Protein AF-A0AAF0T942-F1 (afdb_monomer_lite)

Sequence (105 aa):
MTNQPGQRENRQEENDTSRIREFLRMNPPSFTGSSTTKDLENFIEELQKVFEIMHIVDAERVELPAYQLKNVVRTWFDPWKKGRAEGAPPASWVCFDQDQHPVPR

Secondary structure (DSSP, 8-state):
----THHHHHHHHHHHHHHHHHHHHT------S---HHHHHHHHHHHHHHHHHTT--TTHHHHHHHHHHHHHHHHHHHHHHHTS-TTPPP--HHHHHHTTS----

Foldseek 3Di:
DDDDPVVVVVVVVVVLVVVLVVLVVVVQDADQLPDDPVRVVVSVVSLVVSCVVVVPDPVSSVVNVVVRVVVSCCVPVVVVVVPDDDPDDPDDPVNVVVPSDDPDD

Organism: Solanum verrucosum (NCBI:txid315347)

Radius of gyration: 18.52 Å; chains: 1; bounding box: 34×44×51 Å

Structure (mmCIF, N/CA/C/O backbone):
data_AF-A0AAF0T942-F1
#
_entry.id   AF-A0AAF0T942-F1
#
loop_
_atom_site.group_PDB
_atom_site.id
_atom_site.type_symbol
_atom_site.label_atom_id
_atom_site.label_alt_id
_atom_site.label_comp_id
_atom_site.label_asym_id
_atom_site.label_entity_id
_atom_site.label_seq_id
_atom_site.pdbx_PDB_ins_code
_atom_site.Cartn_x
_atom_site.Cartn_y
_atom_site.Cartn_z
_atom_site.occupancy
_atom_site.B_iso_or_equiv
_atom_site.auth_seq_id
_atom_site.auth_comp_id
_atom_site.auth_asym_id
_atom_site.auth_atom_id
_atom_site.pdbx_PDB_model_num
ATOM 1 N N . MET A 1 1 ? 9.803 -32.030 -26.936 1.00 38.50 1 MET A N 1
ATOM 2 C CA . MET A 1 1 ? 10.270 -31.150 -25.842 1.00 38.50 1 MET A CA 1
ATOM 3 C C . MET A 1 1 ? 9.101 -30.922 -24.893 1.00 38.50 1 MET A C 1
ATOM 5 O O . MET A 1 1 ? 8.235 -30.109 -25.179 1.00 38.50 1 MET A O 1
ATOM 9 N N . THR A 1 2 ? 8.995 -31.729 -23.840 1.00 45.50 2 THR A N 1
ATOM 10 C CA . THR A 1 2 ? 7.899 -31.688 -22.857 1.00 45.50 2 THR A CA 1
ATOM 11 C C . THR A 1 2 ? 8.229 -30.683 -21.754 1.00 45.50 2 THR A C 1
ATOM 13 O O . THR A 1 2 ? 9.126 -30.929 -20.953 1.00 45.50 2 THR A O 1
ATOM 16 N N . ASN A 1 3 ? 7.525 -29.548 -21.716 1.00 54.78 3 ASN A N 1
ATOM 17 C CA . ASN A 1 3 ? 7.582 -28.615 -20.587 1.00 54.78 3 ASN A CA 1
ATOM 18 C C . ASN A 1 3 ? 6.740 -29.179 -19.435 1.00 54.78 3 ASN A C 1
ATOM 20 O O . ASN A 1 3 ? 5.526 -29.315 -19.570 1.00 54.78 3 ASN A O 1
ATOM 24 N N . GLN A 1 4 ? 7.394 -29.512 -18.325 1.00 54.47 4 GLN A N 1
ATOM 25 C CA . GLN A 1 4 ? 6.756 -30.007 -17.104 1.00 54.47 4 GLN A CA 1
ATOM 26 C C . GLN A 1 4 ? 6.091 -28.842 -16.334 1.00 54.47 4 GLN A C 1
ATOM 28 O O . GLN A 1 4 ? 6.674 -27.754 -16.278 1.00 54.47 4 GLN A O 1
ATOM 33 N N . PRO A 1 5 ? 4.908 -29.038 -15.714 1.00 55.94 5 PRO A N 1
ATOM 34 C CA . PRO A 1 5 ? 4.154 -27.972 -15.041 1.00 55.94 5 PRO A CA 1
ATOM 35 C C . PRO A 1 5 ? 4.900 -27.348 -13.848 1.00 55.94 5 PRO A C 1
ATOM 37 O O . PRO A 1 5 ? 4.885 -26.129 -13.696 1.00 55.94 5 PRO A O 1
ATOM 40 N N . GLY A 1 6 ? 5.660 -28.140 -13.083 1.00 56.88 6 GLY A N 1
ATOM 41 C CA . GLY A 1 6 ? 6.348 -27.663 -11.873 1.00 56.88 6 GLY A CA 1
ATOM 42 C C . GLY A 1 6 ? 7.480 -26.650 -12.102 1.00 56.88 6 GLY A C 1
ATOM 43 O O . GLY A 1 6 ? 7.880 -25.956 -11.175 1.00 56.88 6 GLY A O 1
ATOM 44 N N . GLN A 1 7 ? 8.001 -26.512 -13.328 1.00 56.12 7 GLN A N 1
ATOM 45 C CA . GLN A 1 7 ? 9.037 -25.510 -13.624 1.00 56.12 7 GLN A CA 1
ATOM 46 C C . GLN A 1 7 ? 8.465 -24.125 -13.941 1.00 56.12 7 GLN A C 1
ATOM 48 O O . GLN A 1 7 ? 9.197 -23.142 -13.867 1.00 56.12 7 GLN A O 1
ATOM 53 N N . ARG A 1 8 ? 7.191 -24.037 -14.343 1.00 56.72 8 ARG A N 1
ATOM 54 C CA . ARG A 1 8 ? 6.539 -22.754 -14.649 1.00 56.72 8 ARG A CA 1
ATOM 55 C C . ARG A 1 8 ? 6.052 -22.070 -13.381 1.00 56.72 8 ARG A C 1
ATOM 57 O O . ARG A 1 8 ? 6.263 -20.877 -13.245 1.00 56.72 8 ARG A O 1
ATOM 64 N N . GLU A 1 9 ? 5.490 -22.847 -12.463 1.00 56.97 9 GLU A N 1
ATOM 65 C CA . GLU A 1 9 ? 5.001 -22.373 -11.167 1.00 56.97 9 GLU A CA 1
ATOM 66 C C . GLU A 1 9 ? 6.143 -21.814 -10.309 1.00 56.97 9 GLU A C 1
ATOM 68 O O . GLU A 1 9 ? 6.100 -20.655 -9.921 1.00 56.97 9 GLU A O 1
ATOM 73 N N . ASN A 1 10 ? 7.248 -22.555 -10.168 1.00 57.03 10 ASN A N 1
ATOM 74 C CA . ASN A 1 10 ? 8.406 -22.086 -9.400 1.00 57.03 10 ASN A CA 1
ATOM 75 C C . ASN A 1 10 ? 9.056 -20.817 -10.004 1.00 57.03 10 ASN A C 1
ATOM 77 O O . ASN A 1 10 ? 9.423 -19.889 -9.294 1.00 57.03 10 ASN A O 1
ATOM 81 N N . ARG A 1 11 ? 9.135 -20.717 -11.342 1.00 60.50 11 ARG A N 1
ATOM 82 C CA . ARG A 1 11 ? 9.646 -19.505 -12.020 1.00 60.50 11 ARG A CA 1
ATOM 83 C C . ARG A 1 11 ? 8.732 -18.294 -11.856 1.00 60.50 11 ARG A C 1
ATOM 85 O O . ARG A 1 11 ? 9.215 -17.168 -11.945 1.00 60.50 11 ARG A O 1
ATOM 92 N N . GLN A 1 12 ? 7.433 -18.524 -11.697 1.00 60.25 12 GLN A N 1
ATOM 93 C CA . GLN A 1 12 ? 6.461 -17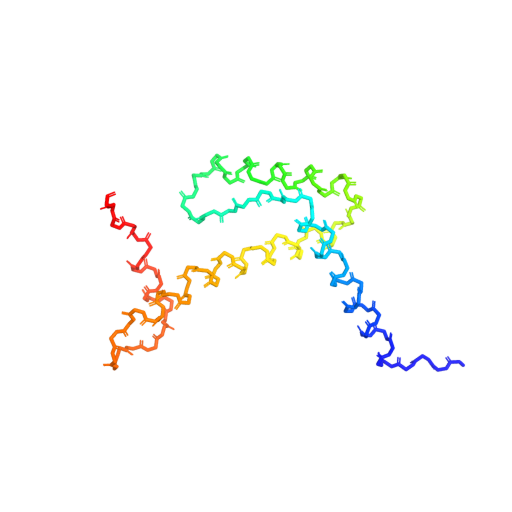.463 -11.487 1.00 60.25 12 GLN A CA 1
ATOM 94 C C . GLN A 1 12 ? 6.518 -16.983 -10.034 1.00 60.25 12 GLN A C 1
ATOM 96 O O . GLN A 1 12 ? 6.691 -15.794 -9.812 1.00 60.25 12 GLN A O 1
ATOM 101 N N . GLU A 1 13 ? 6.571 -17.898 -9.063 1.00 60.50 13 GLU A N 1
ATOM 102 C CA . GLU A 1 13 ? 6.740 -17.563 -7.643 1.00 60.50 13 GLU A CA 1
ATOM 103 C C . GLU A 1 13 ? 8.054 -16.806 -7.350 1.00 60.50 13 GLU A C 1
ATOM 105 O O . GLU A 1 13 ? 8.064 -15.811 -6.620 1.00 60.50 13 GLU A O 1
ATOM 110 N N . GLU A 1 14 ? 9.181 -17.218 -7.942 1.00 63.00 14 GLU A N 1
ATOM 111 C CA . GLU A 1 14 ? 10.469 -16.510 -7.813 1.00 63.00 14 GLU A CA 1
ATOM 112 C C . GLU A 1 14 ? 10.436 -15.099 -8.428 1.00 63.00 14 GLU A C 1
ATOM 114 O O . GLU A 1 14 ? 11.099 -14.169 -7.948 1.00 63.00 14 GLU A O 1
ATOM 119 N N . ASN A 1 15 ? 9.651 -14.925 -9.492 1.00 66.88 15 ASN A N 1
ATOM 120 C CA . ASN A 1 15 ? 9.462 -13.639 -10.145 1.00 66.88 15 ASN A CA 1
ATOM 121 C C . ASN A 1 15 ? 8.555 -12.723 -9.304 1.00 66.88 15 ASN A C 1
ATOM 123 O O . ASN A 1 15 ? 8.945 -11.598 -8.981 1.00 66.88 15 ASN A O 1
ATOM 127 N N . ASP A 1 16 ? 7.412 -13.237 -8.855 1.00 69.31 16 ASP A N 1
ATOM 128 C CA . ASP A 1 16 ? 6.439 -12.509 -8.041 1.00 69.31 16 ASP A CA 1
ATOM 129 C C . ASP A 1 16 ? 7.074 -12.043 -6.722 1.00 69.31 16 ASP A C 1
ATOM 131 O O . ASP A 1 16 ? 6.964 -10.878 -6.332 1.00 69.31 16 ASP A O 1
ATOM 135 N N . THR A 1 17 ? 7.853 -12.910 -6.068 1.00 75.69 17 THR A N 1
ATOM 136 C CA . THR A 1 17 ? 8.601 -12.550 -4.852 1.00 75.69 17 THR A CA 1
ATOM 137 C C . THR A 1 17 ? 9.676 -11.490 -5.107 1.00 75.69 17 THR A C 1
ATOM 139 O O . THR A 1 17 ? 9.884 -10.606 -4.268 1.00 75.69 17 THR A O 1
ATOM 142 N N . SER A 1 18 ? 10.342 -11.525 -6.264 1.00 81.81 18 SER A N 1
ATOM 143 C CA . SER A 1 18 ? 11.338 -10.518 -6.643 1.00 81.81 18 SER A CA 1
ATOM 144 C C . SER A 1 18 ? 10.706 -9.146 -6.879 1.00 81.81 18 SER A C 1
ATOM 146 O O . SER A 1 18 ? 11.243 -8.147 -6.394 1.00 81.81 18 SER A O 1
ATOM 148 N N . ARG A 1 19 ? 9.540 -9.101 -7.531 1.00 79.06 19 ARG A N 1
ATOM 149 C CA . ARG A 1 19 ? 8.780 -7.866 -7.778 1.00 79.06 19 ARG A CA 1
ATOM 150 C C . ARG A 1 19 ? 8.180 -7.275 -6.513 1.00 79.06 19 ARG A C 1
ATOM 152 O O . ARG A 1 19 ? 8.307 -6.074 -6.293 1.00 79.06 19 ARG A O 1
ATOM 159 N N . ILE A 1 20 ? 7.619 -8.105 -5.631 1.00 80.88 20 ILE A N 1
ATOM 160 C CA . ILE A 1 20 ? 7.148 -7.664 -4.307 1.00 80.88 20 ILE A CA 1
ATOM 161 C C . ILE A 1 20 ? 8.302 -7.041 -3.516 1.00 80.88 20 ILE A C 1
ATOM 163 O O . ILE A 1 20 ? 8.142 -5.980 -2.913 1.00 80.88 20 ILE A O 1
ATOM 167 N N . ARG A 1 21 ? 9.486 -7.665 -3.529 1.00 83.62 21 ARG A N 1
ATOM 168 C CA . ARG A 1 21 ? 10.663 -7.138 -2.827 1.00 83.62 21 ARG A CA 1
ATOM 169 C C . ARG A 1 21 ? 11.134 -5.806 -3.408 1.00 83.62 21 ARG A C 1
ATOM 171 O O . ARG A 1 21 ? 11.485 -4.911 -2.643 1.00 83.62 21 ARG A O 1
ATOM 178 N N . GLU A 1 22 ? 11.166 -5.674 -4.731 1.00 85.00 22 GLU A N 1
ATOM 179 C CA . GLU A 1 22 ? 11.540 -4.422 -5.389 1.00 85.00 22 GLU A CA 1
ATOM 180 C C . GLU A 1 22 ? 10.538 -3.308 -5.082 1.00 85.00 22 GLU A C 1
ATOM 182 O O . GLU A 1 22 ? 10.943 -2.212 -4.699 1.00 85.00 22 GLU A O 1
ATOM 187 N N . PHE A 1 23 ? 9.245 -3.627 -5.129 1.00 84.12 23 PHE A N 1
ATOM 188 C CA . PHE A 1 23 ? 8.173 -2.710 -4.776 1.00 84.12 23 PHE A CA 1
ATOM 189 C C . PHE A 1 23 ? 8.303 -2.228 -3.333 1.00 84.12 23 PHE A C 1
ATOM 191 O O . PHE A 1 23 ? 8.325 -1.028 -3.105 1.00 84.12 23 PHE A O 1
ATOM 198 N N . LEU A 1 24 ? 8.502 -3.123 -2.360 1.00 83.38 24 LEU A N 1
ATOM 199 C CA . LEU A 1 24 ? 8.720 -2.731 -0.961 1.00 83.38 24 LEU A CA 1
ATOM 200 C C . LEU A 1 24 ? 9.993 -1.888 -0.766 1.00 83.38 24 LEU A C 1
ATOM 202 O O . LEU A 1 24 ? 10.014 -1.007 0.092 1.00 83.38 24 LEU A O 1
ATOM 206 N N . ARG A 1 25 ? 11.044 -2.114 -1.569 1.00 86.38 25 ARG A N 1
ATOM 207 C CA . ARG A 1 25 ? 12.282 -1.315 -1.530 1.00 86.38 25 ARG A CA 1
ATOM 208 C C . ARG A 1 25 ? 12.064 0.128 -1.990 1.00 86.38 25 ARG A C 1
ATOM 210 O O . ARG A 1 25 ? 12.790 1.008 -1.539 1.00 86.38 25 ARG A O 1
ATOM 217 N N . MET A 1 26 ? 11.063 0.378 -2.833 1.00 82.88 26 MET A N 1
ATOM 218 C CA . MET A 1 26 ? 10.673 1.729 -3.254 1.00 82.88 26 MET A CA 1
ATOM 219 C C . MET A 1 26 ? 9.930 2.513 -2.162 1.00 82.88 26 MET A C 1
ATOM 221 O O . MET A 1 26 ? 9.535 3.648 -2.405 1.00 82.88 26 MET A O 1
ATOM 225 N N . ASN A 1 27 ? 9.762 1.930 -0.967 1.00 82.19 27 ASN A N 1
ATOM 226 C CA . ASN A 1 27 ? 9.024 2.505 0.156 1.00 82.19 27 ASN A CA 1
ATOM 227 C C . ASN A 1 27 ? 7.659 3.078 -0.277 1.00 82.19 27 ASN A C 1
ATOM 229 O O . ASN A 1 27 ? 7.418 4.282 -0.162 1.00 82.19 27 ASN A O 1
ATOM 233 N N . PRO A 1 28 ? 6.790 2.222 -0.835 1.00 82.75 28 PRO A N 1
ATOM 234 C CA . PRO A 1 28 ? 5.522 2.638 -1.401 1.00 82.75 28 PRO A CA 1
ATOM 235 C C . PRO A 1 28 ? 4.651 3.284 -0.322 1.00 82.75 28 PRO A C 1
ATOM 237 O O . PRO A 1 28 ? 4.779 2.945 0.864 1.00 82.75 28 PRO A O 1
ATOM 240 N N . PRO A 1 29 ? 3.733 4.182 -0.715 1.00 80.69 29 PRO A N 1
ATOM 241 C CA . PRO A 1 29 ? 2.807 4.775 0.235 1.00 80.69 29 PRO A CA 1
ATOM 242 C C . PRO A 1 29 ? 2.043 3.668 0.981 1.00 80.69 29 PRO A C 1
ATOM 244 O O . PRO A 1 29 ? 1.862 2.556 0.478 1.00 80.69 29 PRO A O 1
ATOM 247 N N . SER A 1 30 ? 1.631 3.952 2.217 1.00 74.44 30 SER A N 1
ATOM 248 C CA . SER A 1 30 ? 0.873 3.021 3.062 1.00 74.44 30 SER A CA 1
ATOM 249 C C . SER A 1 30 ? -0.531 3.556 3.299 1.00 74.44 30 SER A C 1
ATOM 251 O O . SER A 1 30 ? -0.705 4.736 3.594 1.00 74.44 30 SER A O 1
ATOM 253 N N . PHE A 1 31 ? -1.527 2.680 3.203 1.00 70.88 31 PHE A N 1
ATOM 254 C CA . PHE A 1 31 ? -2.917 3.011 3.499 1.00 70.88 31 PHE A CA 1
ATOM 255 C C . PHE A 1 31 ? -3.254 2.602 4.934 1.00 70.88 31 PHE A C 1
ATOM 257 O O . PHE A 1 31 ? -2.997 1.467 5.325 1.00 70.88 31 PHE A O 1
ATOM 264 N N . THR A 1 32 ? -3.830 3.501 5.730 1.00 63.66 32 THR A N 1
ATOM 265 C CA . THR A 1 32 ? -4.107 3.253 7.158 1.00 63.66 32 THR A CA 1
ATOM 266 C C . THR A 1 32 ? -5.578 2.971 7.463 1.00 63.66 32 THR A C 1
ATOM 268 O O . THR A 1 32 ? -5.962 2.945 8.628 1.00 63.66 32 THR A O 1
ATOM 271 N N . GLY A 1 33 ? -6.423 2.730 6.454 1.00 59.44 33 GLY A N 1
ATOM 272 C CA . GLY A 1 33 ? -7.823 2.313 6.644 1.00 59.44 33 GLY A CA 1
ATOM 273 C C . GLY A 1 33 ? -8.774 3.410 7.142 1.00 59.44 33 GLY A C 1
ATOM 274 O O . GLY A 1 33 ? -9.974 3.297 6.940 1.00 59.44 33 GLY A O 1
ATOM 275 N N . SER A 1 34 ? -8.244 4.481 7.738 1.00 63.81 34 SER A N 1
ATOM 276 C CA . SER A 1 34 ? -8.977 5.643 8.269 1.00 63.81 34 SER A CA 1
ATOM 277 C C . SER A 1 34 ? -8.930 6.868 7.337 1.00 63.81 34 SER A C 1
ATOM 279 O O . SER A 1 34 ? -9.282 7.977 7.740 1.00 63.81 34 SER A O 1
ATOM 281 N N . SER A 1 35 ? -8.414 6.704 6.124 1.00 66.50 35 SER A N 1
ATOM 282 C CA . SER A 1 35 ? -8.098 7.804 5.212 1.00 66.50 35 SER A CA 1
ATOM 283 C C . SER A 1 35 ? -9.364 8.323 4.514 1.00 66.50 35 SER A C 1
ATOM 285 O O . SER A 1 35 ? -10.237 7.539 4.141 1.00 66.50 35 SER A O 1
ATOM 287 N N . THR A 1 36 ? -9.483 9.642 4.336 1.00 73.56 36 THR A N 1
ATOM 288 C CA . THR A 1 36 ? -10.621 10.256 3.626 1.00 73.56 36 THR A CA 1
ATOM 289 C C . THR A 1 36 ? -10.612 9.896 2.133 1.00 73.56 36 THR A C 1
ATOM 291 O O . THR A 1 36 ? -9.618 9.388 1.615 1.00 73.56 36 THR A O 1
ATOM 294 N N . THR A 1 37 ? -11.692 10.191 1.398 1.00 72.75 37 THR A N 1
ATOM 295 C CA . THR A 1 37 ? -11.746 9.968 -0.063 1.00 72.75 37 THR A CA 1
ATOM 296 C C . THR A 1 37 ? -10.592 10.650 -0.802 1.00 72.75 37 THR A C 1
ATOM 298 O O . THR A 1 37 ? -9.997 10.052 -1.691 1.00 72.75 37 THR A O 1
ATOM 301 N N . LYS A 1 38 ? -10.210 11.858 -0.376 1.00 75.88 38 LYS A N 1
ATOM 302 C CA . LYS A 1 38 ? -9.081 12.608 -0.939 1.00 75.88 38 LYS A CA 1
ATOM 303 C C . LYS A 1 38 ? -7.728 11.956 -0.640 1.00 75.88 38 LYS A C 1
ATOM 305 O O . LYS A 1 38 ? -6.841 11.946 -1.488 1.00 75.88 38 LYS A O 1
ATOM 310 N N . ASP A 1 39 ? -7.566 11.397 0.555 1.00 74.62 39 ASP A N 1
ATOM 311 C CA . ASP A 1 39 ? -6.339 10.685 0.923 1.00 74.62 39 ASP A CA 1
ATOM 312 C C . ASP A 1 39 ? -6.200 9.375 0.138 1.00 74.62 39 ASP A C 1
ATOM 314 O O . ASP A 1 39 ? -5.090 8.974 -0.206 1.00 74.62 39 ASP A O 1
ATOM 318 N N . LEU A 1 40 ? -7.327 8.724 -0.173 1.00 75.81 40 LEU A N 1
ATOM 319 C CA . LEU A 1 40 ? -7.365 7.541 -1.027 1.00 75.81 40 LEU A CA 1
ATOM 320 C C . LEU A 1 40 ? -6.973 7.878 -2.473 1.00 75.81 40 LEU A C 1
ATOM 322 O O . LEU A 1 40 ? -6.176 7.153 -3.062 1.00 75.81 40 LEU A O 1
ATOM 326 N N . GLU A 1 41 ? -7.484 8.979 -3.026 1.00 78.88 41 GLU A N 1
ATOM 327 C CA . GLU A 1 41 ? -7.086 9.469 -4.354 1.00 78.88 41 GLU A CA 1
ATOM 328 C C . GLU A 1 41 ? -5.580 9.759 -4.409 1.00 78.88 41 GLU A C 1
ATOM 330 O O . GLU A 1 41 ? -4.880 9.224 -5.268 1.00 78.88 41 GLU A O 1
ATOM 335 N N . ASN A 1 42 ? -5.049 10.499 -3.430 1.00 81.56 42 ASN A N 1
ATOM 336 C CA . ASN A 1 42 ? -3.617 10.796 -3.349 1.00 81.56 42 ASN A CA 1
ATOM 337 C C . ASN A 1 42 ? -2.766 9.524 -3.172 1.00 81.56 42 ASN A C 1
ATOM 339 O O . ASN A 1 42 ? -1.693 9.401 -3.757 1.00 81.56 42 ASN A O 1
ATOM 343 N N . PHE A 1 43 ? -3.236 8.555 -2.380 1.00 83.00 43 PHE A N 1
ATOM 344 C CA . PHE A 1 43 ? -2.578 7.255 -2.241 1.00 83.00 43 PHE A CA 1
ATOM 345 C C . PHE A 1 43 ? -2.484 6.520 -3.585 1.00 83.00 43 PHE A C 1
ATOM 347 O O . PHE A 1 43 ? -1.424 5.991 -3.914 1.00 83.00 43 PHE A O 1
ATOM 354 N N . ILE A 1 44 ? -3.565 6.514 -4.372 1.00 83.38 44 ILE A N 1
ATOM 355 C CA . ILE A 1 44 ? -3.600 5.880 -5.696 1.00 83.38 44 ILE A CA 1
ATOM 356 C C . ILE A 1 44 ? -2.641 6.586 -6.664 1.00 83.38 44 ILE A C 1
ATOM 358 O O . ILE A 1 44 ? -1.894 5.907 -7.367 1.00 83.38 44 ILE A O 1
ATOM 362 N N . GLU A 1 45 ? -2.615 7.919 -6.683 1.00 85.81 45 GLU A N 1
ATOM 363 C CA . GLU A 1 45 ? -1.711 8.694 -7.545 1.00 85.81 45 GLU A CA 1
ATOM 364 C C . GLU A 1 45 ? -0.231 8.429 -7.230 1.00 85.81 45 GLU A C 1
ATOM 366 O O . GLU A 1 45 ? 0.571 8.178 -8.132 1.00 85.81 45 GLU A O 1
ATOM 371 N N . GLU A 1 46 ? 0.151 8.434 -5.951 1.00 86.19 46 GLU A N 1
ATOM 372 C CA . GLU A 1 46 ? 1.528 8.134 -5.536 1.00 86.19 46 GLU A CA 1
ATOM 373 C C . GLU A 1 46 ? 1.920 6.687 -5.864 1.00 86.19 46 GLU A C 1
ATOM 375 O O . GLU A 1 46 ? 3.044 6.411 -6.288 1.00 86.19 46 GLU A O 1
ATOM 380 N N . LEU A 1 47 ? 0.977 5.753 -5.743 1.00 86.62 47 LEU A N 1
ATOM 381 C CA . LEU A 1 47 ? 1.193 4.355 -6.093 1.00 86.62 47 LEU A CA 1
ATOM 382 C C . LEU A 1 47 ? 1.390 4.161 -7.605 1.00 86.62 47 LEU A C 1
ATOM 384 O O . LEU A 1 47 ? 2.260 3.395 -8.024 1.00 86.62 47 LEU A O 1
ATOM 388 N N . GLN A 1 48 ? 0.645 4.902 -8.431 1.00 84.81 48 GLN A N 1
ATOM 389 C CA . GLN A 1 48 ? 0.828 4.914 -9.884 1.00 84.81 48 GLN A CA 1
ATOM 390 C C . GLN A 1 48 ? 2.224 5.406 -10.286 1.00 84.81 48 GLN A C 1
ATOM 392 O O . GLN A 1 48 ? 2.849 4.793 -11.153 1.00 84.81 48 GLN A O 1
ATOM 397 N N . LYS A 1 49 ? 2.758 6.438 -9.618 1.00 86.38 49 LYS A N 1
ATOM 398 C CA . LYS A 1 49 ? 4.130 6.927 -9.857 1.00 86.38 49 LYS A CA 1
ATOM 399 C C . LYS A 1 49 ? 5.181 5.858 -9.553 1.00 86.38 49 LYS A C 1
ATOM 401 O O . LYS A 1 49 ? 6.119 5.677 -10.327 1.00 86.38 49 LYS A O 1
ATOM 406 N N . VAL A 1 50 ? 5.015 5.109 -8.459 1.00 85.38 50 VAL A N 1
ATOM 407 C CA . VAL A 1 50 ? 5.914 3.990 -8.120 1.00 85.38 50 VAL A CA 1
ATOM 408 C C . VAL A 1 50 ? 5.889 2.918 -9.215 1.00 85.38 50 VAL A C 1
ATOM 410 O O . VAL A 1 50 ? 6.945 2.439 -9.628 1.00 85.38 50 VAL A O 1
ATOM 413 N N . PHE A 1 51 ? 4.709 2.576 -9.740 1.00 85.00 51 PHE A N 1
ATOM 414 C CA . PHE A 1 51 ? 4.584 1.596 -10.825 1.00 85.00 51 PHE A CA 1
ATOM 415 C C . PHE A 1 51 ? 5.181 2.058 -12.150 1.00 85.00 51 PHE A C 1
ATOM 417 O O . PHE A 1 51 ? 5.704 1.228 -12.896 1.00 85.00 51 PHE A O 1
ATOM 424 N N . GLU A 1 52 ? 5.118 3.354 -12.443 1.00 83.88 52 GLU A N 1
ATOM 425 C CA . GLU A 1 52 ? 5.760 3.937 -13.619 1.00 83.88 52 GLU A CA 1
ATOM 426 C C . GLU A 1 52 ? 7.287 3.833 -13.527 1.00 83.88 52 GLU A C 1
ATOM 428 O O . GLU A 1 52 ? 7.917 3.337 -14.460 1.00 83.88 52 GLU A O 1
ATOM 433 N N . ILE A 1 53 ? 7.870 4.192 -12.376 1.00 83.44 53 ILE A N 1
ATOM 434 C CA . ILE A 1 53 ? 9.320 4.091 -12.127 1.00 83.44 53 ILE A CA 1
ATOM 435 C C . ILE A 1 53 ? 9.805 2.638 -12.220 1.00 83.44 53 ILE A C 1
ATOM 437 O O . ILE A 1 53 ? 10.902 2.372 -12.707 1.00 83.44 53 ILE A O 1
ATOM 441 N N . MET A 1 54 ? 8.989 1.688 -11.7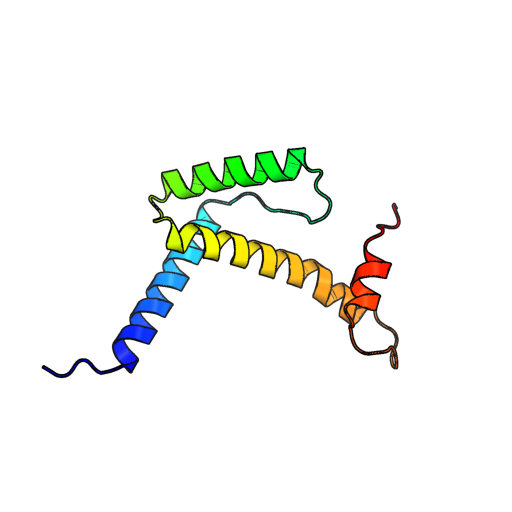66 1.00 81.19 54 MET A N 1
ATOM 442 C CA . MET A 1 54 ? 9.303 0.260 -11.809 1.00 81.19 54 MET A CA 1
ATOM 443 C C . MET A 1 54 ? 8.994 -0.410 -13.161 1.00 81.19 54 MET A C 1
ATOM 445 O O . MET A 1 54 ? 9.240 -1.605 -13.310 1.00 81.19 54 MET A O 1
ATOM 449 N N . HIS A 1 55 ? 8.445 0.318 -14.142 1.00 80.00 55 HIS A N 1
ATOM 450 C CA . HIS A 1 55 ? 8.019 -0.222 -15.441 1.00 80.00 55 HIS A CA 1
ATOM 451 C C . HIS A 1 55 ? 7.088 -1.453 -15.337 1.00 80.00 55 HIS A C 1
ATOM 453 O O . HIS A 1 55 ? 7.169 -2.383 -16.143 1.00 80.00 55 HIS A O 1
ATOM 459 N N . ILE A 1 56 ? 6.189 -1.465 -14.346 1.00 74.88 56 ILE A N 1
ATOM 460 C CA . ILE A 1 56 ? 5.274 -2.592 -14.098 1.00 74.88 56 ILE A CA 1
ATOM 461 C C . ILE A 1 56 ? 4.128 -2.593 -15.114 1.00 74.88 56 ILE A C 1
ATOM 463 O O . ILE A 1 56 ? 3.504 -1.554 -15.352 1.00 74.88 56 ILE A O 1
ATOM 467 N N . VAL A 1 57 ? 3.821 -3.770 -15.669 1.00 72.00 57 VAL A N 1
ATOM 468 C CA . VAL A 1 57 ? 2.701 -3.995 -16.599 1.00 72.00 57 VAL A CA 1
ATOM 469 C C . VAL A 1 57 ? 1.359 -4.057 -15.862 1.00 72.00 57 VAL A C 1
ATOM 471 O O . VAL A 1 57 ? 1.292 -4.503 -14.721 1.00 72.00 57 VAL A O 1
ATOM 474 N N . ASP A 1 58 ? 0.269 -3.642 -16.511 1.00 65.50 58 ASP A N 1
ATOM 475 C CA . ASP A 1 58 ? -1.019 -3.381 -15.842 1.00 65.50 58 ASP A CA 1
ATOM 476 C C . ASP A 1 58 ? -1.596 -4.553 -15.026 1.00 65.50 58 ASP A C 1
ATOM 478 O O . ASP A 1 58 ? -2.230 -4.319 -13.999 1.00 65.50 58 ASP A O 1
ATOM 482 N N . ALA A 1 59 ? -1.338 -5.806 -15.415 1.00 63.31 59 ALA A N 1
ATOM 483 C CA . ALA A 1 59 ? -1.781 -6.979 -14.654 1.00 63.31 59 ALA A CA 1
ATOM 484 C C . ALA A 1 59 ? -1.117 -7.079 -13.263 1.00 63.31 59 ALA A C 1
ATOM 486 O O . ALA A 1 59 ? -1.774 -7.402 -12.278 1.00 63.31 59 ALA A O 1
ATOM 487 N N . GLU A 1 60 ? 0.167 -6.730 -13.164 1.00 66.31 60 GLU A N 1
ATOM 488 C CA . GLU A 1 60 ? 0.960 -6.791 -11.926 1.00 66.31 60 GLU A CA 1
ATOM 489 C C . GLU A 1 60 ? 0.681 -5.582 -11.007 1.00 66.31 60 GLU A C 1
ATOM 491 O O . GLU A 1 60 ? 0.884 -5.642 -9.792 1.00 66.31 60 GLU A O 1
ATOM 496 N N . ARG A 1 61 ? 0.142 -4.485 -11.565 1.00 71.38 61 ARG A N 1
ATOM 497 C CA . ARG A 1 61 ? -0.232 -3.270 -10.815 1.00 71.38 61 ARG A CA 1
ATOM 498 C C . ARG A 1 61 ? -1.401 -3.476 -9.858 1.00 71.38 61 ARG A C 1
ATOM 500 O O . ARG A 1 61 ? -1.585 -2.653 -8.971 1.00 71.38 61 ARG A O 1
ATOM 507 N N . VAL A 1 62 ? -2.194 -4.535 -10.023 1.00 71.25 62 VAL A N 1
ATOM 508 C CA . VAL A 1 62 ? -3.338 -4.842 -9.144 1.00 71.25 62 VAL A CA 1
ATOM 509 C C . VAL A 1 62 ? -2.928 -5.753 -7.984 1.00 71.25 62 VAL A C 1
ATOM 511 O O . VAL A 1 62 ? -3.473 -5.647 -6.884 1.00 71.25 62 VAL A O 1
ATOM 514 N N . GLU A 1 63 ? -1.923 -6.605 -8.185 1.00 75.62 63 GLU A N 1
ATOM 515 C CA . GLU A 1 63 ? -1.478 -7.573 -7.179 1.00 75.62 63 GLU A CA 1
ATOM 516 C C . GLU A 1 63 ? -0.658 -6.922 -6.056 1.00 75.62 63 GLU A C 1
ATOM 518 O O . GLU A 1 63 ? -0.831 -7.253 -4.880 1.00 75.62 63 GLU A O 1
ATOM 523 N N . LEU A 1 64 ? 0.187 -5.939 -6.385 1.00 78.19 64 LEU A N 1
ATOM 524 C CA . LEU A 1 64 ? 1.041 -5.254 -5.406 1.00 78.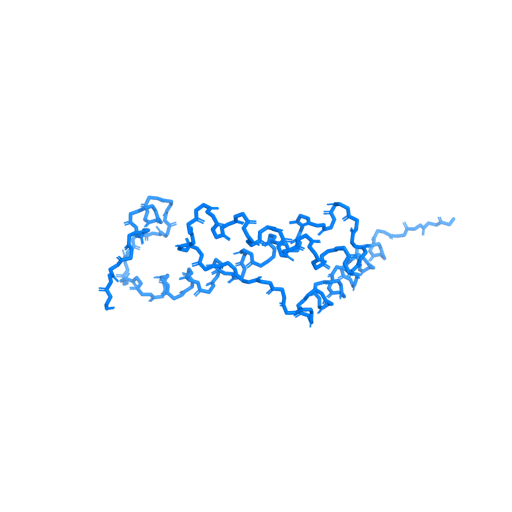19 64 LEU A CA 1
ATOM 525 C C . LEU A 1 64 ? 0.265 -4.384 -4.391 1.00 78.19 64 LEU A C 1
ATOM 527 O O . LEU A 1 64 ? 0.515 -4.528 -3.187 1.00 78.19 64 LEU A O 1
ATOM 531 N N . PRO A 1 65 ? -0.717 -3.548 -4.791 1.00 77.69 65 PRO A N 1
ATOM 532 C CA . PRO A 1 65 ? -1.588 -2.853 -3.845 1.00 77.69 65 PRO A CA 1
ATOM 533 C C . PRO A 1 65 ? -2.408 -3.837 -3.012 1.00 77.69 65 PRO A C 1
ATOM 535 O O . PRO A 1 65 ? -2.535 -3.665 -1.802 1.00 77.69 65 PRO A O 1
ATOM 538 N N . ALA A 1 66 ? -2.929 -4.906 -3.627 1.00 76.62 66 ALA A N 1
ATOM 539 C CA . ALA A 1 66 ? -3.686 -5.928 -2.909 1.00 76.62 66 ALA A CA 1
ATOM 540 C C . ALA A 1 66 ? -2.833 -6.606 -1.823 1.00 76.62 66 ALA A C 1
ATOM 542 O O . ALA A 1 66 ? -3.321 -6.858 -0.718 1.00 76.62 66 ALA A O 1
ATOM 543 N N . TYR A 1 67 ? -1.543 -6.840 -2.091 1.00 74.88 67 TYR A N 1
ATOM 544 C CA . TYR A 1 67 ? -0.596 -7.338 -1.095 1.00 74.88 67 TYR A CA 1
ATOM 545 C C . TYR A 1 67 ? -0.399 -6.352 0.069 1.00 74.88 67 TYR A C 1
ATOM 547 O O . TYR A 1 67 ? -0.414 -6.768 1.231 1.00 74.88 67 TYR A O 1
ATOM 555 N N . GLN A 1 68 ? -0.281 -5.046 -0.201 1.00 74.69 68 GLN A N 1
ATOM 556 C CA . GLN A 1 68 ? -0.216 -4.034 0.860 1.00 74.69 68 GLN A CA 1
ATOM 557 C C . GLN A 1 68 ? -1.495 -3.976 1.688 1.00 74.69 68 GLN A C 1
ATOM 559 O O . GLN A 1 68 ? -1.415 -4.037 2.913 1.00 74.69 68 GLN A O 1
ATOM 564 N N . LEU A 1 69 ? -2.668 -3.911 1.050 1.00 74.44 69 LEU A N 1
ATOM 565 C CA . LEU A 1 69 ? -3.940 -3.898 1.769 1.00 74.44 69 LEU A CA 1
ATOM 566 C C . LEU A 1 69 ? -4.108 -5.164 2.609 1.00 74.44 69 LEU A C 1
ATOM 568 O O . LEU A 1 69 ? -4.529 -5.073 3.755 1.00 74.44 69 LEU A O 1
ATOM 572 N N . LYS A 1 70 ? -3.704 -6.336 2.112 1.00 72.94 70 LYS A N 1
ATOM 573 C CA . LYS A 1 70 ? -3.696 -7.579 2.898 1.00 72.94 70 LYS A CA 1
ATOM 574 C C . LYS A 1 70 ? -2.802 -7.476 4.141 1.00 72.94 70 LYS A C 1
ATOM 576 O O . LYS A 1 70 ? -3.180 -7.986 5.195 1.00 72.94 70 LYS A O 1
ATOM 581 N N . ASN A 1 71 ? -1.644 -6.823 4.050 1.00 72.38 71 ASN A N 1
ATOM 582 C CA . ASN A 1 71 ? -0.740 -6.624 5.190 1.00 72.38 71 ASN A CA 1
ATOM 583 C C . ASN A 1 71 ? -1.268 -5.591 6.189 1.00 72.38 71 ASN A C 1
ATOM 585 O O . ASN A 1 71 ? -1.196 -5.820 7.397 1.00 72.38 71 ASN A O 1
ATOM 589 N N . VAL A 1 72 ? -1.847 -4.494 5.700 1.00 70.44 72 VAL A N 1
ATOM 590 C CA . VAL A 1 72 ? -2.560 -3.511 6.528 1.00 70.44 72 VAL A CA 1
ATOM 591 C C . VAL A 1 72 ? -3.700 -4.211 7.258 1.00 70.44 72 VAL A C 1
ATOM 593 O O . VAL A 1 72 ? -3.813 -4.093 8.477 1.00 70.44 72 VAL A O 1
ATOM 596 N N . VAL A 1 73 ? -4.467 -5.031 6.531 1.00 73.94 73 VAL A N 1
ATOM 597 C CA . VAL A 1 73 ? -5.570 -5.813 7.083 1.00 73.94 73 VAL A CA 1
ATOM 598 C C . VAL A 1 73 ? -5.113 -6.739 8.193 1.00 73.94 73 VAL A C 1
ATOM 600 O O . VAL A 1 73 ? -5.704 -6.750 9.264 1.00 73.94 73 VAL A O 1
ATOM 603 N N . ARG A 1 74 ? -4.013 -7.461 7.994 1.00 70.75 74 ARG A N 1
ATOM 604 C CA . ARG A 1 74 ? -3.433 -8.325 9.031 1.00 70.75 74 ARG A CA 1
ATOM 605 C C . ARG A 1 74 ? -2.960 -7.543 10.253 1.00 70.75 74 ARG A C 1
ATOM 607 O O . ARG A 1 74 ? -3.249 -7.950 11.374 1.00 70.75 74 ARG A O 1
ATOM 614 N N . THR A 1 75 ? -2.288 -6.413 10.036 1.00 69.81 75 THR A N 1
ATOM 615 C CA . THR A 1 75 ? -1.745 -5.570 11.113 1.00 69.81 75 THR A CA 1
ATOM 616 C C . THR A 1 75 ? -2.834 -5.088 12.067 1.00 69.81 75 THR A C 1
ATOM 618 O O . THR A 1 75 ? -2.600 -5.062 13.272 1.00 69.81 75 THR A O 1
ATOM 621 N N . TRP A 1 76 ? -4.025 -4.750 11.562 1.00 69.44 76 TRP A N 1
ATOM 622 C CA . TRP A 1 76 ? -5.138 -4.348 12.427 1.00 69.44 76 TRP A CA 1
ATOM 623 C C . TRP A 1 76 ? -5.986 -5.541 12.909 1.00 69.44 76 TRP A C 1
ATOM 625 O O . TRP A 1 76 ? -6.414 -5.568 14.064 1.00 69.44 76 TRP A O 1
ATOM 635 N N . PHE A 1 77 ? -6.193 -6.562 12.071 1.00 71.12 77 PHE A N 1
ATOM 636 C CA . PHE A 1 77 ? -7.105 -7.673 12.364 1.00 71.12 77 PHE A CA 1
ATOM 637 C C . PHE A 1 77 ? -6.542 -8.691 13.360 1.00 71.12 77 PHE A C 1
ATOM 639 O O . PHE A 1 77 ? -7.295 -9.265 14.150 1.00 71.12 77 PHE A O 1
ATOM 646 N N . ASP A 1 78 ? -5.232 -8.949 13.344 1.00 77.38 78 ASP A N 1
ATOM 647 C CA . ASP A 1 78 ? -4.625 -9.936 14.241 1.00 77.38 78 ASP A CA 1
ATOM 648 C C . ASP A 1 78 ? -4.646 -9.488 15.717 1.00 77.38 78 ASP A C 1
ATOM 650 O O . ASP A 1 78 ? -5.078 -10.283 16.561 1.00 77.38 78 ASP A O 1
ATOM 654 N N . PRO A 1 79 ? -4.295 -8.231 16.062 1.00 76.19 79 PRO A N 1
ATOM 655 C CA . PRO A 1 79 ? -4.504 -7.702 17.409 1.00 76.19 79 PRO A CA 1
ATOM 656 C C . PRO A 1 79 ? -5.980 -7.670 17.817 1.00 76.19 79 PRO A C 1
ATOM 658 O O . PRO A 1 79 ? -6.301 -8.067 18.936 1.00 76.19 79 PRO A O 1
ATOM 661 N N . TRP A 1 80 ? -6.880 -7.265 16.912 1.00 76.62 80 TRP A N 1
ATOM 662 C CA . TRP A 1 80 ? -8.323 -7.239 17.179 1.00 76.62 80 TRP A CA 1
ATOM 663 C C . TRP A 1 80 ? -8.869 -8.632 17.530 1.00 76.62 80 TRP A C 1
ATOM 665 O O . TRP A 1 80 ? -9.536 -8.798 18.550 1.00 76.62 80 TRP A O 1
ATOM 675 N N . LYS A 1 81 ? -8.505 -9.674 16.766 1.00 73.44 81 LYS A N 1
ATOM 676 C CA . LYS A 1 81 ? -8.855 -11.067 17.101 1.00 73.44 81 LYS A CA 1
ATOM 677 C C . LYS A 1 81 ? -8.309 -11.490 18.463 1.00 73.44 81 LYS A C 1
ATOM 679 O O . LYS A 1 81 ? -9.005 -12.189 19.194 1.00 73.44 81 LYS A O 1
ATOM 684 N N . LYS A 1 82 ? -7.070 -11.107 18.786 1.00 78.38 82 LYS A N 1
ATOM 685 C CA . LYS A 1 82 ? -6.406 -11.466 20.048 1.00 78.38 82 LYS A CA 1
ATOM 686 C C . LYS A 1 82 ? -7.043 -10.778 21.261 1.00 78.38 82 LYS A C 1
ATOM 688 O O . LYS A 1 82 ? -6.977 -11.319 22.358 1.00 78.38 82 LYS A O 1
ATOM 693 N N . GLY A 1 83 ? -7.661 -9.614 21.063 1.00 76.31 83 GLY A N 1
ATOM 694 C CA . GLY A 1 83 ? -8.395 -8.882 22.096 1.00 76.31 83 GLY A CA 1
ATOM 695 C C . GLY A 1 83 ? -9.795 -9.424 22.397 1.00 76.31 83 GLY A C 1
ATOM 696 O O . GLY A 1 83 ? -10.448 -8.910 23.303 1.00 76.31 83 GLY A O 1
ATOM 697 N N . ARG A 1 84 ? -10.284 -10.439 21.670 1.00 78.38 84 ARG A N 1
ATOM 698 C CA . ARG A 1 84 ? -11.619 -10.999 21.915 1.00 78.38 84 ARG A CA 1
ATOM 699 C C . ARG A 1 84 ? -11.654 -11.884 23.159 1.00 78.38 84 ARG A C 1
ATOM 701 O O . ARG A 1 84 ? -10.746 -12.676 23.392 1.00 78.38 84 ARG A O 1
ATOM 708 N N . ALA A 1 85 ? -12.741 -11.765 23.923 1.00 75.88 85 ALA A N 1
ATOM 709 C CA . ALA A 1 85 ? -12.984 -12.573 25.112 1.00 75.88 85 ALA A CA 1
ATOM 710 C C . ALA A 1 85 ? -13.049 -14.075 24.783 1.00 75.88 85 ALA A C 1
ATOM 712 O O . ALA A 1 85 ? -13.549 -14.478 23.728 1.00 75.88 85 ALA A O 1
ATOM 713 N N . GLU A 1 86 ? -12.573 -14.904 25.710 1.00 70.06 86 GLU A N 1
ATOM 714 C CA . GLU A 1 86 ? -12.644 -16.361 25.607 1.00 70.06 86 GLU A CA 1
ATOM 715 C C . GLU A 1 86 ? -14.121 -16.799 25.608 1.00 70.06 86 GLU A C 1
ATOM 717 O O . GLU A 1 86 ? -14.857 -16.541 26.558 1.00 70.06 86 GLU A O 1
ATOM 722 N N . GLY A 1 87 ? -14.583 -17.382 24.494 1.00 74.25 87 GLY A N 1
ATOM 723 C CA . GLY A 1 87 ? -15.995 -17.730 24.265 1.00 74.25 87 GLY A CA 1
ATOM 724 C C . GLY A 1 87 ? -16.788 -16.745 23.395 1.00 74.25 87 GLY A C 1
ATOM 725 O O . GLY A 1 87 ? -17.967 -16.987 23.134 1.00 74.25 87 GLY A O 1
ATOM 726 N N . ALA A 1 88 ? -16.171 -15.663 22.907 1.00 70.50 88 ALA A N 1
ATOM 727 C CA . ALA A 1 88 ? -16.809 -14.773 21.938 1.00 70.50 88 ALA A CA 1
ATOM 728 C C . ALA A 1 88 ? -17.139 -15.514 20.622 1.00 70.50 88 ALA A C 1
ATOM 730 O O . ALA A 1 88 ? -16.376 -16.396 20.206 1.00 70.50 88 ALA A O 1
ATOM 731 N N . PRO A 1 89 ? -18.233 -15.140 19.927 1.00 73.25 89 PRO A N 1
ATOM 732 C CA . PRO A 1 89 ? -18.549 -15.686 18.615 1.00 73.25 89 PRO A CA 1
ATOM 733 C C . PRO A 1 89 ? -17.362 -15.569 17.642 1.00 73.25 89 PRO A C 1
ATOM 735 O O . PRO A 1 89 ? -16.562 -14.628 17.745 1.00 73.25 89 PRO A O 1
ATOM 738 N N . PRO A 1 90 ? -17.233 -16.496 16.673 1.00 72.75 90 PRO A N 1
ATOM 739 C CA . PRO A 1 90 ? -16.242 -16.379 15.612 1.00 72.75 90 PRO A CA 1
ATOM 740 C C . PRO A 1 90 ? -16.305 -15.008 14.936 1.00 72.75 90 PRO A C 1
ATOM 742 O O . PRO A 1 90 ? -17.372 -14.404 14.838 1.00 72.75 90 PRO A O 1
ATOM 745 N N . ALA A 1 91 ? -15.157 -14.544 14.431 1.00 68.75 91 ALA A N 1
ATOM 746 C CA . ALA A 1 91 ? -15.090 -13.313 13.649 1.00 68.75 91 ALA A CA 1
ATOM 747 C C . ALA A 1 91 ? -16.090 -13.421 12.494 1.00 68.75 91 ALA A C 1
ATOM 749 O O . ALA A 1 91 ? -15.875 -14.208 11.574 1.00 68.75 91 ALA A O 1
ATOM 750 N N . SER A 1 92 ? -17.180 -12.667 12.556 1.00 71.56 92 SER A N 1
ATOM 751 C CA . SER A 1 92 ? -18.149 -12.582 11.473 1.00 71.56 92 SER A CA 1
ATOM 752 C C . SER A 1 92 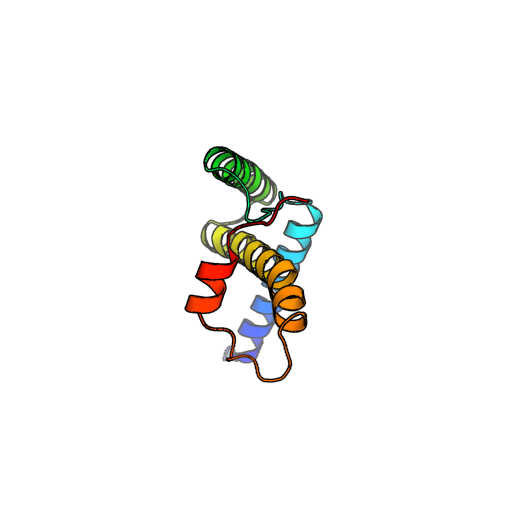? -18.084 -11.192 10.857 1.00 71.56 92 SER A C 1
ATOM 754 O O . SER A 1 92 ? -17.649 -10.240 11.507 1.00 71.56 92 SER A O 1
ATOM 756 N N . TRP A 1 93 ? -18.537 -11.068 9.610 1.00 58.62 93 TRP A N 1
ATOM 757 C CA . TRP A 1 93 ? -18.670 -9.769 8.944 1.00 58.62 93 TRP A CA 1
ATOM 758 C C . TRP A 1 93 ? -19.478 -8.760 9.774 1.00 58.62 93 TRP A C 1
ATOM 760 O O . TRP A 1 93 ? -19.158 -7.579 9.765 1.00 58.62 93 TRP A O 1
ATOM 770 N N . VAL A 1 94 ? -20.450 -9.232 10.562 1.00 57.94 94 VAL A N 1
ATOM 771 C CA . VAL A 1 94 ? -21.258 -8.396 11.466 1.00 57.94 94 VAL A CA 1
ATOM 772 C C . VAL A 1 94 ? -20.408 -7.783 12.587 1.00 57.94 94 VAL A C 1
ATOM 774 O O . VAL A 1 94 ? -20.579 -6.614 12.912 1.00 57.94 94 VAL A O 1
ATOM 777 N N . CYS A 1 95 ? -19.446 -8.532 13.137 1.00 59.25 95 CYS A N 1
ATOM 778 C CA . CYS A 1 95 ? -18.511 -8.006 14.140 1.00 59.25 95 CYS A CA 1
ATOM 779 C C . CYS A 1 95 ? -17.526 -6.996 13.535 1.00 59.25 95 CYS A C 1
ATOM 781 O O . CYS A 1 95 ? -17.128 -6.051 14.20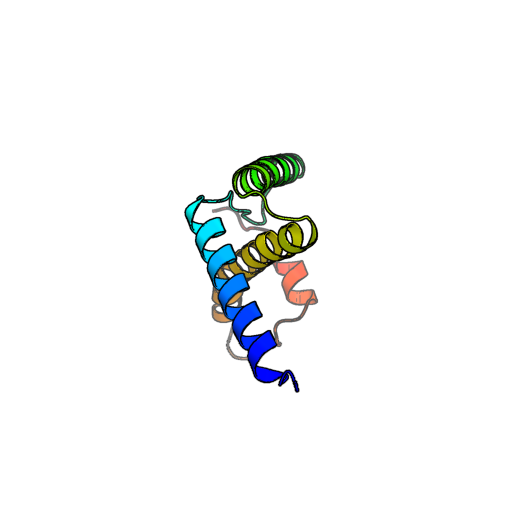0 1.00 59.25 95 CYS A O 1
ATOM 783 N N . PHE A 1 96 ? -17.126 -7.202 12.278 1.00 56.34 96 PHE A N 1
ATOM 784 C CA . PHE A 1 96 ? -16.217 -6.294 11.580 1.00 56.34 96 PHE A CA 1
ATOM 785 C C . PHE A 1 96 ? -16.871 -4.940 11.266 1.00 56.34 96 PHE A C 1
ATOM 787 O O . PHE A 1 96 ? -16.219 -3.911 11.389 1.00 56.34 96 PHE A O 1
ATOM 794 N N . ASP A 1 97 ? -18.152 -4.929 10.898 1.00 60.84 97 ASP A N 1
ATOM 795 C CA . ASP A 1 97 ? -18.890 -3.699 10.584 1.00 60.84 97 ASP A CA 1
ATOM 796 C C . ASP A 1 97 ? -19.201 -2.857 11.835 1.00 60.84 97 ASP A C 1
ATOM 798 O O . ASP A 1 97 ? -19.089 -1.6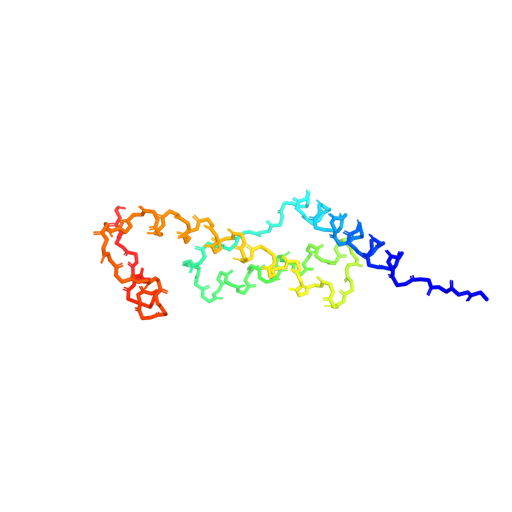34 11.810 1.00 60.84 97 ASP A O 1
ATOM 802 N N . GLN A 1 98 ? -19.505 -3.507 12.965 1.00 58.56 98 GLN A N 1
ATOM 803 C CA . GLN A 1 98 ? -19.788 -2.817 14.231 1.00 58.56 98 GLN A CA 1
ATOM 804 C C . GLN A 1 98 ? -18.547 -2.188 14.888 1.00 58.56 98 GLN A C 1
ATOM 806 O O . GLN A 1 98 ? -18.673 -1.153 15.540 1.00 58.56 98 GLN A O 1
ATOM 811 N N . ASP A 1 99 ? -17.358 -2.767 14.691 1.00 57.34 99 ASP A N 1
ATOM 812 C CA . ASP A 1 99 ? -16.100 -2.294 15.292 1.00 57.34 99 ASP A CA 1
ATOM 813 C C . ASP A 1 99 ? -15.328 -1.283 14.409 1.00 57.34 99 ASP A C 1
ATOM 815 O O . ASP A 1 99 ? -14.218 -0.878 14.756 1.00 57.34 99 ASP A O 1
ATOM 819 N N . GLN A 1 100 ? -15.897 -0.830 13.281 1.00 56.84 100 GLN A N 1
ATOM 820 C CA . GLN A 1 100 ? -15.276 0.173 12.394 1.00 56.84 100 GLN A CA 1
ATOM 821 C C . GLN A 1 100 ? -15.301 1.617 12.936 1.00 56.84 100 GLN A C 1
ATOM 823 O O . GLN A 1 100 ? -14.718 2.508 12.317 1.00 56.84 100 GLN A O 1
ATOM 828 N N . HIS A 1 101 ? -15.925 1.882 14.090 1.00 39.50 101 HIS A N 1
ATOM 829 C CA . HIS A 1 101 ? -15.874 3.201 14.726 1.00 39.50 101 HIS A CA 1
ATOM 830 C C . HIS A 1 101 ? -14.647 3.314 15.653 1.00 39.50 101 HIS A C 1
ATOM 832 O O . HIS A 1 101 ? -14.609 2.652 16.693 1.00 39.50 101 HIS A O 1
ATOM 838 N N . PRO A 1 102 ? -13.646 4.165 15.348 1.00 42.09 102 PRO A N 1
ATOM 839 C CA . PRO A 1 102 ? -12.532 4.385 16.256 1.00 42.09 102 PRO A CA 1
ATOM 840 C C . PRO A 1 102 ? -13.036 5.127 17.495 1.00 42.09 102 PRO A C 1
ATOM 842 O O . PRO A 1 102 ? -13.582 6.227 17.401 1.00 42.09 102 PRO A O 1
ATOM 845 N N . VAL A 1 103 ? -12.828 4.539 18.672 1.00 31.95 103 VAL A N 1
ATOM 846 C CA . VAL A 1 103 ? -12.828 5.292 19.929 1.00 31.95 103 VAL A CA 1
ATOM 847 C C . VAL A 1 103 ? -11.605 6.214 19.870 1.00 31.95 103 VAL A C 1
ATOM 849 O O . VAL A 1 103 ? -10.484 5.697 19.810 1.00 31.95 103 VAL A O 1
ATOM 852 N N . PRO A 1 104 ? -11.764 7.548 19.839 1.00 34.69 104 PRO A N 1
ATOM 853 C CA . PRO A 1 104 ? -10.619 8.435 19.931 1.00 34.69 104 PRO A CA 1
ATOM 854 C C . PRO A 1 104 ? -10.034 8.307 21.341 1.00 34.69 104 PRO A C 1
ATOM 856 O O . PRO A 1 104 ? -10.779 8.259 22.324 1.00 34.69 104 PRO A O 1
ATOM 859 N N . ARG A 1 105 ? -8.707 8.248 21.439 1.00 36.22 105 ARG A N 1
ATOM 860 C CA . ARG A 1 105 ? -8.006 8.568 22.680 1.00 36.22 105 ARG A CA 1
ATOM 861 C C . ARG A 1 105 ? -7.289 9.894 22.498 1.00 36.22 105 ARG A C 1
ATOM 863 O O . ARG A 1 105 ? -6.704 10.073 21.408 1.00 36.22 105 ARG A O 1
#

pLDDT: mean 70.1, std 12.42, range [31.95, 86.62]